Protein AF-B8IUX8-F1 (afdb_monomer)

Foldseek 3Di:
DFDWDWDADPVQWIWIDGRPDTDDTRHHPVRSVVVVVVVCVVVVND

Radius of gyration: 10.35 Å; Cα contacts (8 Å, |Δi|>4): 66; chains: 1; bounding box: 17×19×27 Å

Secondary structure (DSSP, 8-state):
---EEEEE-TTS-EEEEETTEEEEEEE-HHHHHHHHHHHHHHTT--

Solvent-accessible surface area (backbone atoms only — not comparable to full-atom values): 2764 Å² total; per-residue (Å²): 129,79,55,67,46,76,46,76,46,96,88,60,33,22,33,34,27,53,57,92,44,82,76,46,68,83,26,48,59,71,56,46,49,53,51,53,52,52,52,28,53,76,70,72,69,112

Mean predicted aligned error: 3.65 Å

Organism: Methylobacterium nodulans (strain LMG 21967 / CNCM I-2342 / ORS 2060) (NCBI:txid460265)

Nearest PDB structures (foldseek):
  8yt2-assembly1_A-2  TM=5.148E-01  e=1.771E+00  Pseudomonas fluorescens
  4v0o-assembly3_D  TM=4.700E-01  e=5.925E+00  Chlamydomonas reinhardtii
  3au5-assembly2_B  TM=3.990E-01  e=4.896E+00  Homo sapiens
  2pyj-assembly1_A  TM=3.723E-01  e=8.141E+00  Salasvirus phi29

Structure (mmCIF, N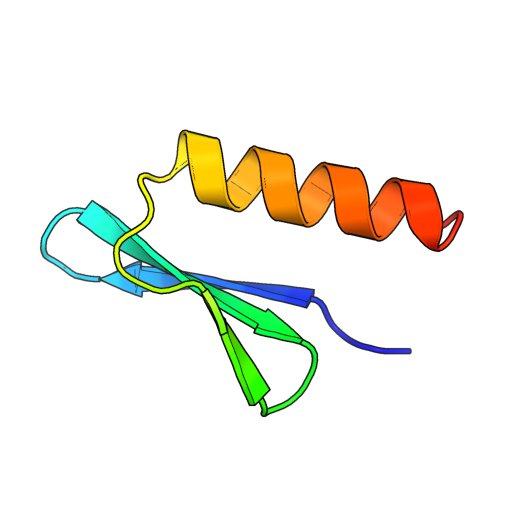/CA/C/O backbone):
data_AF-B8IUX8-F1
#
_entry.id   AF-B8IUX8-F1
#
loop_
_atom_site.group_PDB
_atom_site.id
_atom_site.type_symbol
_atom_site.label_atom_id
_atom_site.label_alt_id
_atom_site.label_comp_id
_atom_site.label_asym_id
_atom_s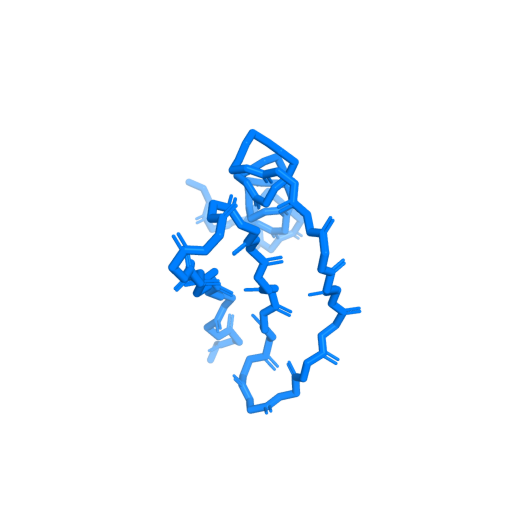ite.label_entity_id
_atom_site.label_seq_id
_atom_site.pdbx_PDB_ins_code
_atom_site.Cartn_x
_atom_site.Cartn_y
_atom_site.Cartn_z
_atom_site.occupancy
_atom_site.B_iso_or_equiv
_atom_site.auth_seq_id
_atom_site.auth_comp_id
_atom_site.auth_asym_id
_atom_site.auth_atom_id
_atom_site.pdbx_PDB_model_num
ATOM 1 N N . MET A 1 1 ? -4.250 -3.428 14.811 1.00 53.94 1 MET A N 1
ATOM 2 C CA . MET A 1 1 ? -3.996 -2.149 14.108 1.00 53.94 1 MET A CA 1
ATOM 3 C C . MET A 1 1 ? -3.766 -2.481 12.647 1.00 53.94 1 MET A C 1
ATOM 5 O O . MET A 1 1 ? -3.028 -3.431 12.407 1.00 53.94 1 MET A O 1
ATOM 9 N N . PRO A 1 2 ? -4.420 -1.821 11.681 1.00 58.84 2 PRO A N 1
ATOM 10 C CA . PRO A 1 2 ? -4.304 -2.248 10.296 1.00 58.84 2 PRO A CA 1
ATOM 11 C C . PRO A 1 2 ? -2.896 -1.913 9.794 1.00 58.84 2 PRO A C 1
ATOM 13 O O . PRO A 1 2 ? -2.508 -0.748 9.726 1.00 58.84 2 PRO A O 1
ATOM 16 N N . LEU A 1 3 ? -2.126 -2.959 9.503 1.00 86.06 3 LEU A N 1
ATOM 17 C CA . LEU A 1 3 ? -0.750 -2.885 9.032 1.00 86.06 3 LEU A CA 1
ATOM 18 C C . LEU A 1 3 ? -0.778 -2.485 7.550 1.00 86.06 3 LEU A C 1
ATOM 20 O O . LEU A 1 3 ? -0.901 -3.347 6.680 1.00 86.06 3 LEU A O 1
ATOM 24 N N . ILE A 1 4 ? -0.753 -1.182 7.253 1.00 93.56 4 ILE A N 1
ATOM 25 C CA . ILE A 1 4 ? -0.569 -0.737 5.869 1.00 93.56 4 ILE A CA 1
ATOM 26 C C . ILE A 1 4 ? 0.845 -1.113 5.409 1.00 93.56 4 ILE A C 1
ATOM 28 O O . ILE A 1 4 ? 1.824 -0.869 6.121 1.00 93.56 4 ILE A O 1
ATOM 32 N N . ARG A 1 5 ? 0.964 -1.715 4.225 1.00 94.38 5 ARG A N 1
ATOM 33 C CA . ARG A 1 5 ? 2.255 -2.088 3.629 1.00 94.38 5 ARG A CA 1
ATOM 34 C C . ARG A 1 5 ? 2.249 -1.880 2.120 1.00 94.38 5 ARG A C 1
ATOM 36 O O . ARG A 1 5 ? 1.212 -2.037 1.480 1.00 94.38 5 ARG A O 1
ATOM 43 N N . LYS A 1 6 ? 3.422 -1.593 1.555 1.00 95.31 6 LYS A N 1
ATOM 44 C CA . LYS A 1 6 ? 3.670 -1.667 0.110 1.00 95.31 6 LYS A CA 1
ATOM 45 C C . LYS A 1 6 ? 4.425 -2.950 -0.224 1.00 95.31 6 LYS A C 1
ATOM 47 O O . LYS A 1 6 ? 5.182 -3.459 0.600 1.00 95.31 6 LYS A O 1
ATOM 52 N N . GLN A 1 7 ? 4.216 -3.461 -1.428 1.00 96.38 7 GLN A N 1
ATOM 53 C CA . GLN A 1 7 ? 4.990 -4.544 -2.020 1.00 96.38 7 GLN A CA 1
ATOM 54 C C . GLN A 1 7 ? 5.419 -4.127 -3.421 1.00 96.38 7 GLN A C 1
ATOM 56 O O . GLN A 1 7 ? 4.569 -3.780 -4.242 1.00 96.38 7 GLN A O 1
ATOM 61 N N . SER A 1 8 ? 6.722 -4.167 -3.671 1.00 96.06 8 SER A N 1
ATOM 62 C CA . SER A 1 8 ? 7.303 -3.856 -4.975 1.00 96.06 8 SER A CA 1
ATOM 63 C C . SER A 1 8 ? 7.357 -5.107 -5.850 1.00 96.06 8 SER A C 1
ATOM 65 O O . SER A 1 8 ? 7.657 -6.202 -5.370 1.00 96.06 8 SER A O 1
ATOM 67 N N . SER A 1 9 ? 7.074 -4.927 -7.133 1.00 94.06 9 SER A N 1
ATOM 68 C CA . SER A 1 9 ? 7.190 -5.930 -8.188 1.00 94.06 9 SER A CA 1
ATOM 69 C C . SER A 1 9 ? 8.494 -5.731 -8.968 1.00 94.06 9 SER A C 1
ATOM 71 O O . SER A 1 9 ? 9.154 -4.697 -8.856 1.00 94.06 9 SER A O 1
ATOM 73 N N . PHE A 1 10 ? 8.885 -6.734 -9.756 1.00 92.62 10 PHE A N 1
ATOM 74 C CA . PHE A 1 10 ? 10.144 -6.723 -10.515 1.00 92.62 10 PHE A CA 1
ATOM 75 C C . PHE A 1 10 ? 10.209 -5.622 -11.591 1.00 92.62 10 PHE A C 1
ATOM 77 O O . PHE A 1 10 ? 11.290 -5.185 -11.970 1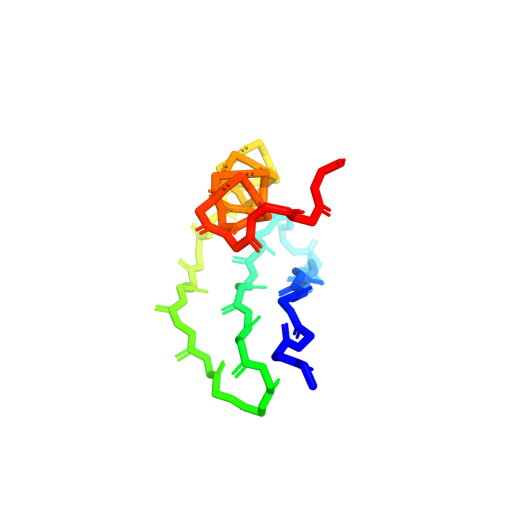.00 92.62 10 PHE A O 1
ATOM 84 N N . ASP A 1 11 ? 9.058 -5.149 -12.061 1.00 93.50 11 ASP A N 1
ATOM 85 C CA . ASP A 1 11 ? 8.909 -4.064 -13.038 1.00 93.50 11 ASP A CA 1
ATOM 86 C C . ASP A 1 11 ? 8.979 -2.655 -12.413 1.00 93.50 11 ASP A C 1
ATOM 88 O O . ASP A 1 11 ? 8.773 -1.656 -13.102 1.00 93.50 11 ASP A O 1
ATOM 92 N N . GLY A 1 12 ? 9.252 -2.559 -11.107 1.00 92.88 12 GLY A N 1
ATOM 93 C CA . GLY A 1 12 ? 9.293 -1.297 -10.369 1.00 92.88 12 GLY A CA 1
ATOM 94 C C . GLY A 1 12 ? 7.918 -0.766 -9.956 1.00 92.88 12 GLY A C 1
ATOM 95 O O . GLY A 1 12 ? 7.839 0.313 -9.363 1.00 92.88 12 GLY A O 1
ATOM 96 N N . ARG A 1 13 ? 6.829 -1.501 -10.224 1.00 97.12 13 ARG A N 1
ATOM 97 C CA . ARG A 1 13 ? 5.483 -1.139 -9.769 1.00 97.12 13 ARG A CA 1
ATOM 98 C C . ARG A 1 13 ? 5.218 -1.631 -8.356 1.00 97.12 13 ARG A C 1
ATOM 100 O O . ARG A 1 13 ? 5.670 -2.693 -7.937 1.00 97.12 13 ARG A O 1
ATOM 107 N N . CYS A 1 14 ? 4.447 -0.856 -7.612 1.00 97.62 14 CYS A N 1
ATOM 108 C CA . CYS A 1 14 ? 4.098 -1.110 -6.226 1.00 97.62 14 CYS A CA 1
ATOM 109 C C . CYS A 1 14 ? 2.602 -1.400 -6.078 1.00 97.62 14 CYS A C 1
ATOM 111 O O . CYS A 1 14 ? 1.755 -0.808 -6.748 1.00 97.62 14 CYS A O 1
ATOM 113 N N . THR A 1 15 ? 2.282 -2.289 -5.143 1.00 97.69 15 TH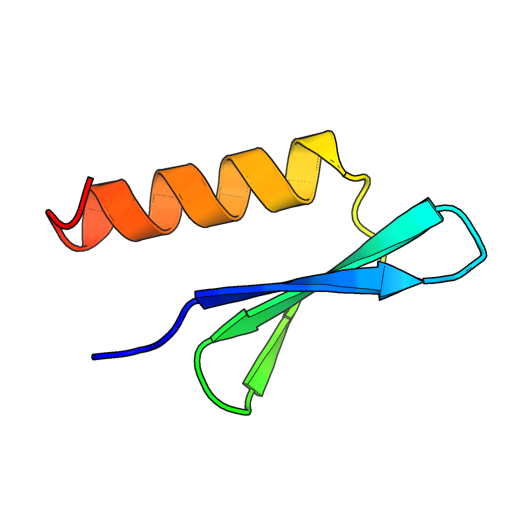R A N 1
ATOM 114 C CA . THR A 1 15 ? 0.920 -2.553 -4.666 1.00 97.69 15 THR A CA 1
ATOM 115 C C . THR A 1 15 ? 0.838 -2.202 -3.186 1.00 97.69 15 THR A C 1
ATOM 117 O O . THR A 1 15 ? 1.726 -2.573 -2.417 1.00 97.69 15 THR A O 1
ATOM 120 N N . VAL A 1 16 ? -0.209 -1.490 -2.773 1.00 97.00 16 VAL A N 1
ATOM 121 C CA . VAL A 1 16 ? -0.464 -1.129 -1.372 1.00 97.00 16 VAL A CA 1
ATOM 122 C C . VAL A 1 16 ? -1.605 -1.975 -0.815 1.00 97.00 16 VAL A C 1
ATOM 124 O O . VAL A 1 16 ? -2.665 -2.111 -1.431 1.00 97.00 16 VAL A O 1
ATOM 127 N N . PHE A 1 17 ? -1.379 -2.508 0.384 1.00 96.06 17 PHE A N 1
ATOM 128 C CA . PHE A 1 17 ? -2.298 -3.362 1.126 1.00 96.06 17 PHE A CA 1
ATOM 129 C C . PHE A 1 17 ? -2.638 -2.729 2.470 1.00 96.06 17 PHE A C 1
ATOM 131 O O . PHE A 1 17 ? -1.767 -2.132 3.107 1.00 96.06 17 PHE A O 1
ATOM 138 N N . VAL A 1 18 ? -3.865 -2.939 2.942 1.00 93.25 18 VAL A N 1
ATOM 139 C CA . VAL A 1 18 ? -4.271 -2.655 4.324 1.00 93.25 18 VAL A CA 1
ATOM 140 C C . VAL A 1 18 ? -4.762 -3.961 4.938 1.00 93.25 18 VAL A C 1
ATOM 142 O O . VAL A 1 18 ? -5.806 -4.487 4.558 1.00 93.25 18 VAL A O 1
ATOM 145 N N . GLY A 1 19 ? -3.976 -4.515 5.865 1.00 90.56 19 GLY A N 1
ATOM 146 C CA . GLY A 1 19 ? -4.184 -5.893 6.310 1.00 90.56 19 GLY A CA 1
ATOM 147 C C . GLY A 1 19 ? -3.927 -6.878 5.164 1.00 90.56 19 GLY A C 1
ATOM 148 O O . GLY A 1 19 ? -2.863 -6.843 4.544 1.00 90.56 19 GLY A O 1
ATOM 149 N N . GLU A 1 20 ? -4.902 -7.741 4.880 1.00 91.25 20 GLU A N 1
ATOM 150 C CA . GLU A 1 20 ? -4.831 -8.728 3.788 1.00 91.25 20 GLU A CA 1
ATOM 151 C C . GLU A 1 20 ? -5.455 -8.227 2.474 1.00 91.25 20 GLU A C 1
ATOM 153 O O . GLU A 1 20 ? -5.297 -8.863 1.434 1.00 91.25 20 GLU A O 1
ATOM 158 N N . ALA A 1 21 ? -6.128 -7.071 2.487 1.00 92.88 21 ALA A N 1
ATOM 159 C CA . ALA A 1 21 ? -6.798 -6.523 1.312 1.00 92.88 21 ALA A CA 1
ATOM 160 C C . ALA A 1 21 ? -5.847 -5.691 0.437 1.00 92.88 21 ALA A C 1
ATOM 162 O O . ALA A 1 21 ? -5.112 -4.835 0.939 1.00 92.88 21 ALA A O 1
ATOM 163 N N .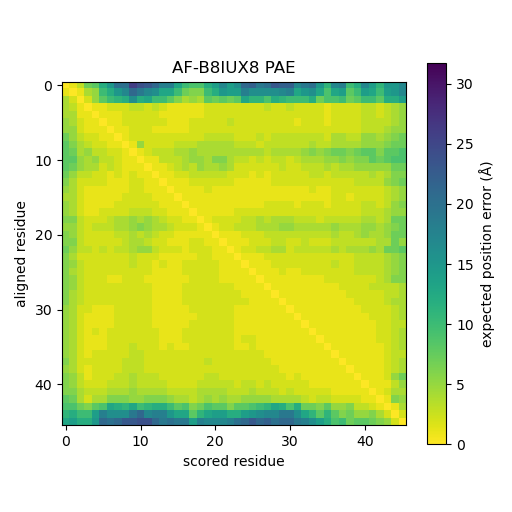 VAL A 1 22 ? -5.910 -5.905 -0.880 1.00 93.94 22 VAL A N 1
ATOM 164 C CA . VAL A 1 22 ? -5.295 -5.034 -1.895 1.00 93.94 22 VAL A CA 1
ATOM 165 C C . VAL A 1 22 ? -6.151 -3.781 -2.047 1.00 93.94 22 VAL A C 1
ATOM 167 O O . VAL A 1 22 ? -7.351 -3.893 -2.284 1.00 93.94 22 VAL A O 1
ATOM 170 N N . ILE A 1 23 ? -5.541 -2.600 -1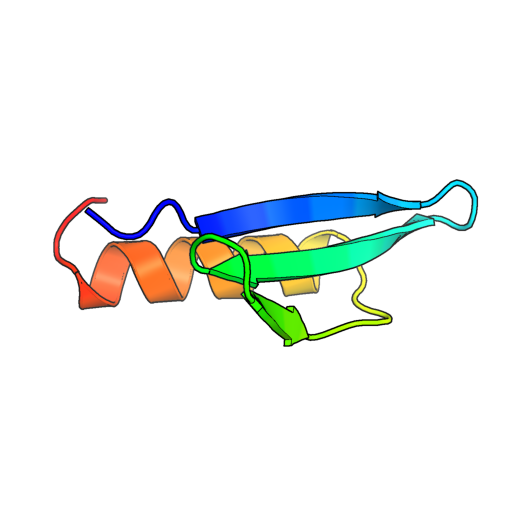.941 1.00 95.31 23 ILE A N 1
ATOM 171 C CA . ILE A 1 23 ? -6.256 -1.320 -2.067 1.00 95.31 23 ILE A CA 1
ATOM 172 C C . ILE A 1 23 ? -5.856 -0.582 -3.345 1.00 95.31 23 ILE A C 1
ATOM 174 O O . ILE A 1 23 ? -6.712 -0.036 -4.035 1.00 95.31 23 ILE A O 1
ATOM 178 N N . PHE A 1 24 ? -4.563 -0.586 -3.682 1.00 96.00 24 PHE A N 1
ATOM 179 C CA . PHE A 1 24 ? -4.036 0.100 -4.863 1.00 96.00 24 PHE A CA 1
ATOM 180 C C . PHE A 1 24 ? -2.963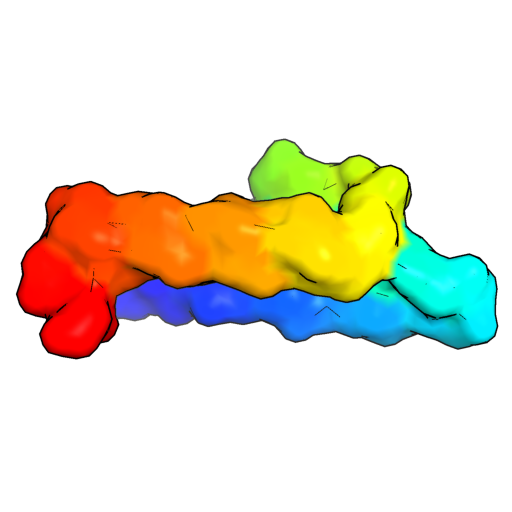 -0.742 -5.549 1.00 96.00 24 PHE A C 1
ATOM 182 O O . PHE A 1 24 ? -2.121 -1.329 -4.871 1.00 96.00 24 PHE A O 1
ATOM 189 N N . THR A 1 25 ? -2.959 -0.753 -6.879 1.00 96.88 25 THR A N 1
ATOM 190 C CA . THR A 1 25 ? -1.997 -1.470 -7.734 1.00 96.88 25 THR A CA 1
ATOM 191 C C . THR A 1 25 ? -1.360 -0.516 -8.743 1.00 96.88 25 THR A C 1
ATOM 193 O O . THR A 1 25 ? -1.861 0.588 -8.945 1.00 96.88 25 THR A O 1
ATOM 196 N N . ASP A 1 26 ? -0.293 -0.966 -9.409 1.00 97.25 26 ASP A N 1
ATOM 197 C CA . ASP A 1 26 ? 0.387 -0.234 -10.492 1.00 97.25 26 ASP A CA 1
ATOM 198 C C . ASP A 1 26 ? 0.942 1.148 -10.085 1.00 97.25 26 ASP A C 1
ATOM 200 O O . ASP A 1 26 ? 1.054 2.082 -10.881 1.00 97.25 26 ASP A O 1
ATOM 204 N N . LEU A 1 27 ? 1.325 1.294 -8.819 1.00 97.81 27 LEU A N 1
ATOM 205 C CA . LEU A 1 27 ? 1.868 2.544 -8.300 1.00 97.81 27 LEU A CA 1
ATOM 206 C C . LEU A 1 27 ? 3.358 2.661 -8.605 1.00 97.81 27 LEU A C 1
ATOM 208 O O . LEU A 1 27 ? 4.085 1.671 -8.595 1.00 97.81 27 LEU A O 1
ATOM 212 N N . THR A 1 28 ? 3.852 3.880 -8.782 1.00 97.62 28 THR A N 1
ATOM 213 C CA . THR A 1 28 ? 5.283 4.132 -8.593 1.00 97.62 28 THR A CA 1
ATOM 214 C C . THR A 1 28 ? 5.639 4.033 -7.108 1.00 97.62 28 THR A C 1
ATOM 216 O O . THR A 1 28 ? 4.774 4.140 -6.232 1.00 97.62 28 THR A O 1
ATOM 219 N N . GLU A 1 29 ? 6.924 3.865 -6.799 1.00 96.44 29 GLU A N 1
ATOM 220 C CA . GLU A 1 29 ? 7.383 3.815 -5.409 1.00 96.44 29 GLU A CA 1
ATOM 221 C C . GLU A 1 29 ? 7.016 5.088 -4.625 1.00 96.44 29 GLU A C 1
ATOM 223 O O . GLU A 1 29 ? 6.450 5.001 -3.535 1.00 96.44 29 GLU A O 1
ATOM 228 N N . ALA A 1 30 ? 7.222 6.261 -5.232 1.00 97.25 30 ALA A N 1
ATOM 229 C CA . ALA A 1 30 ? 6.883 7.549 -4.628 1.00 97.25 30 ALA A CA 1
ATOM 230 C C . ALA A 1 30 ? 5.378 7.691 -4.331 1.00 97.25 30 ALA A C 1
ATOM 232 O O . ALA A 1 30 ? 4.996 8.241 -3.297 1.00 97.25 30 ALA A O 1
ATOM 233 N N . GLN A 1 31 ? 4.512 7.177 -5.211 1.00 98.00 31 GLN A N 1
ATOM 234 C CA . GLN A 1 31 ? 3.065 7.173 -4.978 1.00 98.00 31 GLN A CA 1
ATOM 235 C C . GLN A 1 31 ? 2.687 6.256 -3.810 1.00 98.00 31 GLN A C 1
ATOM 237 O O . GLN A 1 31 ? 1.895 6.649 -2.953 1.00 98.00 31 GLN A O 1
ATOM 242 N N . ALA A 1 32 ? 3.266 5.054 -3.745 1.00 97.31 32 ALA A N 1
ATOM 243 C CA . ALA A 1 32 ? 3.016 4.116 -2.653 1.00 97.31 32 ALA A CA 1
ATOM 244 C C . ALA A 1 32 ? 3.461 4.681 -1.293 1.00 97.31 32 ALA A C 1
ATOM 246 O O . ALA A 1 32 ? 2.730 4.553 -0.307 1.00 97.31 32 ALA A O 1
ATOM 247 N N . ASP A 1 33 ? 4.610 5.358 -1.243 1.00 96.19 33 ASP A N 1
ATOM 248 C CA . ASP A 1 33 ? 5.106 6.006 -0.025 1.00 96.19 33 ASP A CA 1
ATOM 249 C C . ASP A 1 33 ? 4.211 7.155 0.435 1.00 96.19 33 ASP A C 1
ATOM 251 O O . ASP A 1 33 ? 3.885 7.245 1.621 1.00 96.19 33 ASP A O 1
ATOM 255 N N . ALA A 1 34 ? 3.742 7.991 -0.495 1.00 97.00 34 ALA A N 1
ATOM 256 C CA . ALA A 1 34 ? 2.806 9.065 -0.178 1.00 97.00 34 ALA A CA 1
ATOM 257 C C . ALA A 1 34 ? 1.493 8.529 0.422 1.00 97.00 34 ALA A C 1
ATOM 259 O O . ALA A 1 34 ? 0.970 9.101 1.385 1.00 97.00 34 ALA A O 1
ATOM 260 N N . ILE A 1 35 ? 0.979 7.409 -0.100 1.00 95.50 35 ILE A N 1
ATOM 261 C CA . ILE A 1 35 ? -0.222 6.742 0.426 1.00 95.50 35 ILE A CA 1
ATOM 262 C C . ILE A 1 35 ? 0.023 6.218 1.843 1.00 95.50 35 ILE A C 1
ATOM 264 O O . ILE A 1 35 ? -0.782 6.487 2.736 1.00 95.50 35 ILE A O 1
ATOM 268 N N . ILE A 1 36 ? 1.133 5.510 2.075 1.00 94.44 36 ILE A N 1
ATOM 269 C CA . ILE A 1 36 ? 1.470 4.971 3.402 1.00 94.44 36 ILE A CA 1
ATOM 270 C C . ILE A 1 36 ? 1.605 6.088 4.436 1.00 94.44 36 ILE A C 1
ATOM 272 O O . ILE A 1 36 ? 1.038 5.985 5.524 1.00 94.44 36 ILE A O 1
ATOM 276 N N . LEU A 1 37 ? 2.321 7.161 4.0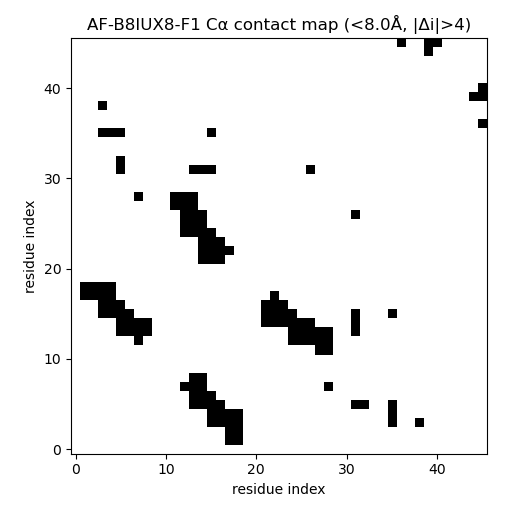96 1.00 94.44 37 LEU A N 1
ATOM 277 C CA . LEU A 1 37 ? 2.502 8.314 4.973 1.00 94.44 37 LEU A CA 1
ATOM 278 C C . LEU A 1 37 ? 1.157 8.962 5.319 1.00 94.44 37 LEU A C 1
ATOM 280 O O . LEU A 1 37 ? 0.856 9.205 6.484 1.00 94.44 37 LEU A O 1
ATOM 284 N N . THR A 1 38 ? 0.312 9.192 4.312 1.00 94.25 38 THR A N 1
ATOM 285 C CA . THR A 1 38 ? -1.011 9.801 4.508 1.00 94.25 38 THR A CA 1
ATOM 286 C C . THR A 1 38 ? -1.896 8.931 5.398 1.00 94.25 38 THR A C 1
ATOM 288 O O . THR A 1 38 ? -2.564 9.439 6.295 1.00 94.25 38 THR A O 1
ATOM 291 N N . TYR A 1 39 ? -1.856 7.613 5.209 1.00 92.25 39 TYR A N 1
ATOM 292 C CA . TYR A 1 39 ? -2.591 6.667 6.038 1.00 92.25 39 TYR A CA 1
ATOM 293 C C . TYR A 1 39 ? -2.143 6.696 7.506 1.00 92.25 39 TYR A C 1
ATOM 295 O O . TYR A 1 39 ? -2.982 6.744 8.403 1.00 92.25 39 TYR A O 1
ATOM 303 N N . ARG A 1 40 ? -0.828 6.714 7.767 1.00 90.81 40 ARG A N 1
ATOM 304 C CA . ARG A 1 40 ? -0.280 6.811 9.133 1.00 90.81 40 ARG A CA 1
ATOM 305 C C . ARG A 1 40 ? -0.696 8.105 9.826 1.00 90.81 40 ARG A C 1
ATOM 307 O O . ARG A 1 40 ? -1.113 8.060 10.981 1.00 90.81 40 ARG A O 1
ATOM 314 N N . ARG A 1 41 ? -0.686 9.228 9.100 1.00 91.88 41 ARG A N 1
ATOM 315 C CA . ARG A 1 41 ? -1.173 10.524 9.603 1.00 91.88 41 ARG A CA 1
ATOM 316 C C . ARG A 1 41 ? -2.639 10.481 10.005 1.00 91.88 41 ARG A C 1
ATOM 318 O O . ARG A 1 41 ? -2.983 10.972 11.073 1.00 91.88 41 ARG A O 1
ATOM 325 N N . LEU A 1 42 ? -3.493 9.872 9.181 1.00 90.25 42 LEU A N 1
ATOM 326 C CA . LEU A 1 42 ? -4.925 9.747 9.472 1.00 90.25 42 LEU A CA 1
ATOM 327 C C . LEU A 1 42 ? -5.203 8.919 10.731 1.00 90.25 42 LEU A C 1
ATOM 329 O O . LEU A 1 42 ? -6.179 9.181 11.428 1.00 90.25 42 LEU A O 1
ATOM 333 N N . LEU A 1 43 ? -4.350 7.938 11.031 1.00 88.81 43 LEU A N 1
ATOM 334 C CA . LEU A 1 43 ? -4.469 7.118 12.235 1.00 88.81 43 LEU A CA 1
ATOM 335 C C . LEU A 1 43 ? -3.752 7.704 13.460 1.00 88.81 43 LEU A C 1
ATOM 337 O O . LEU A 1 43 ? -3.853 7.123 14.539 1.00 88.81 43 LEU A O 1
ATOM 341 N N . GLY A 1 44 ? -3.034 8.822 13.315 1.00 81.12 44 GLY A N 1
ATOM 342 C CA . GLY A 1 44 ? -2.222 9.393 14.392 1.00 81.12 44 GLY A CA 1
ATOM 343 C C . GLY A 1 44 ? -1.058 8.489 14.814 1.00 81.12 44 GLY A C 1
ATOM 344 O O . GLY A 1 44 ? -0.682 8.488 15.982 1.00 81.12 44 GLY A O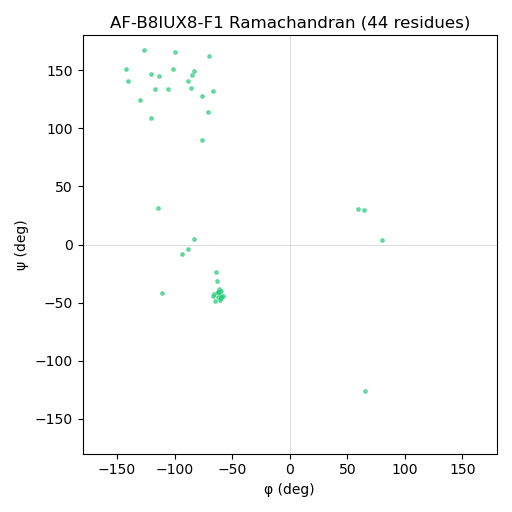 1
ATOM 345 N N . THR A 1 45 ? -0.525 7.686 13.888 1.00 67.94 45 THR A N 1
ATOM 346 C CA . THR A 1 45 ? 0.572 6.728 14.127 1.00 67.94 45 THR A CA 1
ATOM 347 C C . THR A 1 45 ? 1.843 7.097 13.356 1.00 67.94 45 THR A C 1
ATOM 349 O O . THR A 1 45 ? 2.537 6.202 12.867 1.00 67.94 45 THR A O 1
ATOM 352 N N . ASP A 1 46 ? 2.074 8.392 13.151 1.00 59.31 46 ASP A N 1
ATOM 353 C CA . ASP A 1 46 ? 3.292 8.937 12.532 1.00 59.31 46 ASP A CA 1
ATOM 354 C C . ASP A 1 46 ? 4.355 9.206 13.613 1.00 59.31 46 ASP A C 1
ATOM 356 O O . ASP A 1 46 ? 3.963 9.679 14.708 1.00 59.31 46 ASP A O 1
#

pLDDT: mean 91.28, std 10.29, range [53.94, 98.0]

Sequence (46 aa):
MPLIRKQSSFDGRCTVFVGEAVIFTDLTEAQADAIILTYRRLLGTD